Protein AF-A0A8S9PJU0-F1 (afdb_monomer)

Structure (mmCIF, N/CA/C/O backbone):
data_AF-A0A8S9PJU0-F1
#
_entry.id   AF-A0A8S9PJU0-F1
#
loop_
_atom_site.group_PDB
_atom_site.id
_atom_site.type_symbol
_atom_site.label_atom_id
_atom_site.label_alt_id
_atom_site.label_comp_id
_atom_site.label_asym_id
_at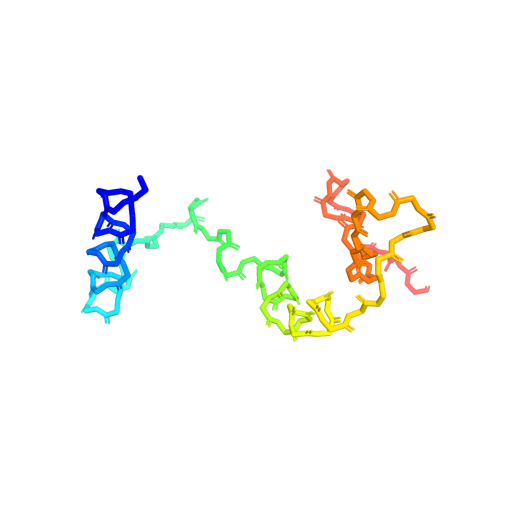om_site.label_entity_id
_atom_site.label_seq_id
_atom_site.pdbx_PDB_ins_code
_atom_site.Cartn_x
_atom_site.Cartn_y
_atom_site.Cartn_z
_atom_site.occupancy
_atom_site.B_iso_or_equiv
_atom_site.auth_seq_id
_atom_site.auth_comp_id
_atom_site.auth_asym_id
_atom_site.auth_atom_id
_atom_site.pdbx_PDB_model_num
ATOM 1 N N . MET A 1 1 ? 8.456 -21.048 0.063 1.00 61.12 1 MET A N 1
ATOM 2 C CA . MET A 1 1 ? 7.407 -20.070 -0.307 1.00 61.12 1 MET A CA 1
ATOM 3 C C . MET A 1 1 ? 6.087 -20.300 0.435 1.00 61.12 1 MET A C 1
ATOM 5 O O . MET A 1 1 ? 5.632 -19.378 1.090 1.00 61.12 1 MET A O 1
ATOM 9 N N . GLN A 1 2 ? 5.534 -21.524 0.457 1.00 78.62 2 GLN A N 1
ATOM 10 C CA . GLN A 1 2 ? 4.188 -21.816 1.001 1.00 78.62 2 GLN A CA 1
ATOM 11 C C . GLN A 1 2 ? 3.927 -21.375 2.457 1.00 78.62 2 GLN A C 1
ATOM 13 O O . GLN A 1 2 ? 2.819 -20.957 2.781 1.00 78.62 2 GLN A O 1
ATOM 18 N N . HIS A 1 3 ? 4.930 -21.427 3.341 1.00 89.25 3 HIS A N 1
ATOM 19 C CA . HIS A 1 3 ? 4.766 -20.997 4.737 1.00 89.25 3 HIS A CA 1
ATOM 20 C C . HIS A 1 3 ? 4.578 -19.481 4.887 1.00 89.25 3 HIS A C 1
ATOM 22 O O . HIS A 1 3 ? 3.796 -19.044 5.729 1.00 89.25 3 HIS A O 1
ATOM 28 N N . ILE A 1 4 ? 5.261 -18.684 4.057 1.00 90.75 4 ILE A N 1
ATOM 29 C CA . ILE A 1 4 ? 5.126 -17.221 4.067 1.00 90.75 4 ILE A CA 1
ATOM 30 C C . ILE A 1 4 ? 3.749 -16.841 3.525 1.00 90.75 4 ILE A C 1
ATOM 32 O O . ILE A 1 4 ? 3.043 -16.059 4.154 1.00 90.75 4 ILE A O 1
ATOM 36 N N . ASP A 1 5 ? 3.321 -17.462 2.425 1.00 90.88 5 ASP A N 1
ATOM 37 C CA . ASP A 1 5 ? 1.997 -17.217 1.846 1.00 90.88 5 ASP A CA 1
ATOM 38 C C . ASP A 1 5 ? 0.872 -17.593 2.820 1.00 90.88 5 ASP A C 1
ATOM 40 O O . ASP A 1 5 ? -0.092 -16.844 2.988 1.00 90.88 5 ASP A O 1
ATOM 44 N N . ALA A 1 6 ? 1.003 -18.725 3.522 1.00 92.38 6 ALA A N 1
ATOM 45 C CA . ALA A 1 6 ? 0.054 -19.140 4.553 1.00 92.38 6 ALA A CA 1
ATOM 46 C C . ALA A 1 6 ? -0.014 -18.130 5.710 1.00 92.38 6 ALA A C 1
ATOM 48 O O . ALA A 1 6 ? -1.106 -17.775 6.163 1.00 92.38 6 ALA A O 1
ATOM 49 N N . TRP A 1 7 ? 1.138 -17.621 6.154 1.00 90.44 7 TRP A N 1
ATOM 50 C CA . TRP A 1 7 ? 1.198 -16.598 7.192 1.00 90.44 7 TRP A CA 1
ATOM 51 C C . TRP A 1 7 ? 0.561 -15.278 6.728 1.00 90.44 7 TRP A C 1
ATOM 53 O O . TRP A 1 7 ? -0.305 -14.747 7.429 1.00 90.44 7 TRP A O 1
ATOM 63 N N . ILE A 1 8 ? 0.894 -14.785 5.530 1.00 91.50 8 ILE A N 1
ATOM 64 C CA . ILE A 1 8 ? 0.307 -13.562 4.953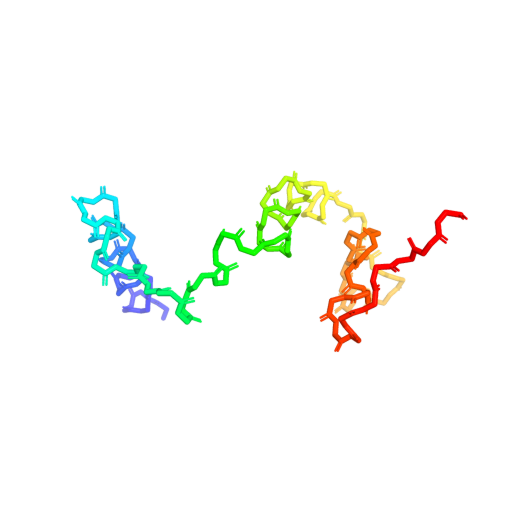 1.00 91.50 8 ILE A CA 1
ATOM 65 C C . ILE A 1 8 ? -1.213 -13.700 4.819 1.00 91.50 8 ILE A C 1
ATOM 67 O O . ILE A 1 8 ? -1.956 -12.813 5.241 1.00 91.50 8 ILE A O 1
ATOM 71 N N . ASN A 1 9 ? -1.700 -14.829 4.304 1.00 90.81 9 ASN A N 1
ATOM 72 C CA . ASN A 1 9 ? -3.136 -15.081 4.183 1.00 90.81 9 ASN A CA 1
ATOM 73 C C . ASN A 1 9 ? -3.828 -15.144 5.554 1.00 90.81 9 ASN A C 1
ATOM 75 O O . ASN A 1 9 ? -4.937 -14.630 5.713 1.00 90.81 9 ASN A O 1
ATOM 79 N N . GLY A 1 10 ? -3.169 -15.715 6.566 1.00 93.12 10 GLY A N 1
ATOM 80 C CA . GLY A 1 10 ? -3.655 -15.711 7.946 1.00 93.12 10 GLY A CA 1
ATOM 81 C C . GLY A 1 10 ? -3.692 -14.315 8.581 1.00 93.12 10 GLY A C 1
ATOM 82 O O . GLY A 1 10 ? -4.556 -14.039 9.413 1.00 93.12 10 GLY A O 1
ATOM 83 N N . LEU A 1 11 ? -2.781 -13.414 8.206 1.00 88.88 11 LEU A N 1
ATOM 84 C CA . LEU A 1 11 ? -2.828 -12.008 8.619 1.00 88.88 11 LEU A CA 1
ATOM 85 C C . LEU A 1 11 ? -3.964 -11.258 7.919 1.00 88.88 11 LEU A C 1
ATOM 87 O O . LEU A 1 11 ? -4.715 -10.557 8.590 1.00 88.88 11 LEU A O 1
ATOM 91 N N . ARG A 1 12 ? -4.147 -11.470 6.611 1.00 89.19 12 ARG A N 1
ATOM 92 C CA . ARG A 1 12 ? -5.223 -10.843 5.829 1.00 89.19 12 ARG A CA 1
ATOM 93 C C . ARG A 1 12 ? -6.606 -11.195 6.388 1.00 89.19 12 ARG A C 1
ATOM 95 O O . ARG A 1 12 ? -7.370 -10.294 6.697 1.00 89.19 12 ARG A O 1
ATOM 102 N N . LYS A 1 13 ? -6.871 -12.477 6.673 1.00 93.56 13 LYS A N 1
ATOM 103 C CA . LYS A 1 13 ? -8.133 -12.904 7.313 1.00 93.56 13 LYS A CA 1
ATOM 104 C C . LYS A 1 13 ? -8.380 -12.235 8.670 1.00 93.56 13 LYS A C 1
ATOM 106 O O . LYS A 1 13 ? -9.514 -11.901 8.996 1.00 93.56 13 LYS A O 1
ATOM 111 N N . ARG A 1 14 ? -7.330 -12.051 9.478 1.00 92.50 14 ARG A N 1
ATOM 112 C CA . ARG A 1 14 ? -7.441 -11.374 10.781 1.00 92.50 14 ARG A CA 1
ATOM 1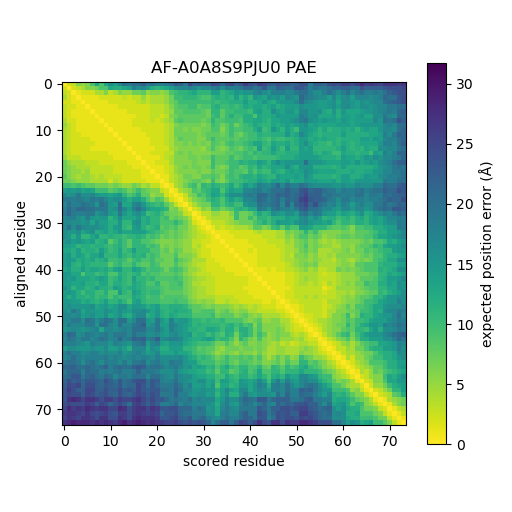13 C C . ARG A 1 14 ? -7.700 -9.877 10.628 1.00 92.50 14 ARG A C 1
ATOM 115 O O . ARG A 1 14 ? -8.471 -9.337 11.416 1.00 92.50 14 ARG A O 1
ATOM 122 N N . TYR A 1 15 ? -7.090 -9.242 9.628 1.00 85.44 15 TYR A N 1
ATOM 123 C CA . TYR A 1 15 ? -7.364 -7.852 9.273 1.00 85.44 15 TYR A CA 1
ATOM 124 C C . TYR A 1 15 ? -8.817 -7.668 8.831 1.00 85.44 15 TYR A C 1
ATOM 126 O O . TYR A 1 15 ? -9.486 -6.785 9.350 1.00 85.44 15 TYR A O 1
ATOM 134 N N . ASP A 1 16 ? -9.321 -8.533 7.948 1.00 85.12 16 ASP A N 1
ATOM 135 C CA . ASP A 1 16 ? -10.698 -8.445 7.446 1.00 85.12 16 ASP A CA 1
ATOM 136 C C . ASP A 1 16 ? -11.729 -8.613 8.575 1.00 85.12 16 ASP A C 1
ATOM 138 O O . ASP A 1 16 ? -12.742 -7.919 8.603 1.00 85.12 16 ASP A O 1
ATOM 142 N N . ALA A 1 17 ? -11.458 -9.505 9.537 1.00 93.75 17 ALA A N 1
ATOM 143 C CA . ALA A 1 17 ? -12.349 -9.751 10.669 1.00 93.75 17 ALA A CA 1
ATOM 144 C C . ALA A 1 17 ? -12.292 -8.662 11.756 1.00 93.75 17 ALA A C 1
ATOM 146 O O . ALA A 1 17 ? -13.296 -8.415 12.417 1.00 93.75 17 ALA A O 1
ATOM 147 N N . ASN A 1 18 ? -11.123 -8.056 11.997 1.00 88.12 18 ASN A N 1
ATOM 148 C CA . ASN A 1 18 ? -10.914 -7.087 13.079 1.00 88.12 18 ASN A CA 1
ATOM 149 C C . ASN A 1 18 ? -9.918 -5.986 12.671 1.00 88.12 18 ASN A C 1
ATOM 151 O O . ASN A 1 18 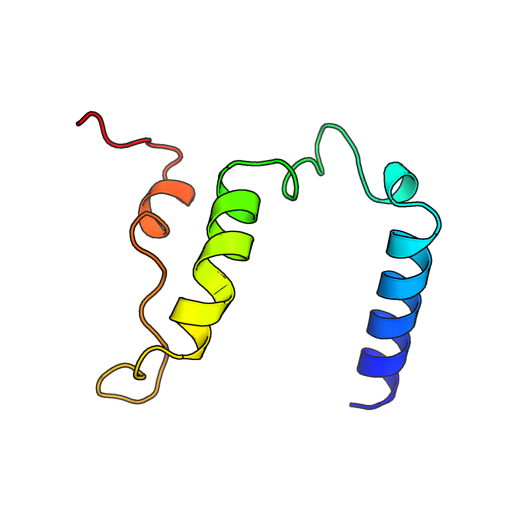? -8.818 -5.908 13.233 1.00 88.12 18 ASN A O 1
ATOM 155 N N . PRO A 1 19 ? -10.267 -5.115 11.709 1.00 81.69 19 PRO A N 1
ATOM 156 C CA . PRO A 1 19 ? -9.338 -4.123 11.165 1.00 81.69 19 PRO A CA 1
ATOM 157 C C . PRO A 1 19 ? -8.826 -3.141 12.229 1.00 81.69 19 PRO A C 1
ATOM 159 O O . PRO A 1 19 ? -7.697 -2.661 12.136 1.00 81.69 19 PRO A O 1
ATOM 162 N N . GLN A 1 20 ? -9.610 -2.890 13.278 1.00 81.94 20 GLN A N 1
ATOM 163 C CA . GLN A 1 20 ? -9.245 -2.046 14.414 1.00 81.94 20 GLN A CA 1
ATOM 164 C C . GLN A 1 20 ? -8.037 -2.571 15.204 1.00 81.94 20 GLN A C 1
ATOM 166 O O . GLN A 1 20 ? -7.274 -1.772 15.727 1.00 81.94 20 GLN A O 1
ATOM 171 N N . HIS A 1 21 ? -7.803 -3.890 15.250 1.00 82.75 21 HIS A N 1
ATOM 172 C CA . HIS A 1 21 ? -6.630 -4.460 15.937 1.00 82.75 21 HIS A CA 1
ATOM 173 C C . HIS A 1 21 ? -5.320 -4.228 15.173 1.00 82.75 21 HIS A C 1
ATOM 175 O O . HIS A 1 21 ? -4.237 -4.405 15.726 1.00 82.75 21 HIS A O 1
ATOM 181 N N . PHE A 1 22 ? -5.418 -3.844 13.899 1.00 75.12 22 PHE A N 1
ATOM 182 C CA . PHE A 1 22 ? -4.283 -3.562 13.023 1.00 75.12 22 PHE A CA 1
ATOM 183 C C . PHE A 1 22 ? -4.089 -2.064 12.779 1.00 75.12 22 PHE A C 1
ATOM 185 O O . PHE A 1 22 ? -3.114 -1.670 12.140 1.00 75.12 22 PHE A O 1
ATOM 192 N N . ARG A 1 23 ? -5.001 -1.224 13.278 1.00 70.19 23 ARG A N 1
ATOM 193 C CA . ARG A 1 23 ? -4.890 0.230 13.216 1.00 70.19 23 ARG A CA 1
ATOM 194 C C . ARG A 1 23 ? -4.455 0.757 14.577 1.00 70.19 23 ARG A C 1
ATOM 196 O O . ARG A 1 23 ? -5.024 0.418 15.605 1.00 70.19 23 ARG A O 1
ATOM 203 N N . SER A 1 24 ? -3.451 1.620 14.579 1.00 68.50 24 SER A N 1
ATOM 204 C CA . SER A 1 24 ? -3.175 2.522 15.698 1.00 68.50 24 SER A CA 1
ATOM 205 C C . SER A 1 24 ? -2.971 3.919 15.131 1.00 68.50 24 SER A C 1
ATOM 207 O O . SER A 1 24 ? -2.625 4.038 13.957 1.00 68.50 24 SER A O 1
ATOM 209 N N . GLU A 1 25 ? -3.116 4.967 15.943 1.00 58.81 25 GLU A N 1
ATOM 210 C CA . GLU A 1 25 ? -2.854 6.349 15.502 1.00 58.81 25 GLU A CA 1
ATOM 211 C C . GLU A 1 25 ? -1.451 6.524 14.889 1.00 58.81 25 GLU A C 1
ATOM 213 O O . GLU A 1 25 ? -1.263 7.338 13.992 1.00 58.81 25 GLU A O 1
ATOM 218 N N . ARG A 1 26 ? -0.465 5.714 15.309 1.00 58.81 26 ARG A N 1
ATOM 219 C CA . ARG A 1 26 ? 0.896 5.700 14.734 1.00 58.81 26 ARG A CA 1
ATOM 220 C C . ARG A 1 26 ? 1.047 4.757 13.535 1.00 58.81 26 ARG A C 1
ATOM 222 O O . ARG A 1 26 ? 1.913 4.968 12.697 1.00 58.81 26 ARG A O 1
ATOM 229 N N . VAL A 1 27 ? 0.197 3.734 13.434 1.00 55.78 27 VAL A N 1
ATOM 230 C CA . VAL A 1 27 ? 0.088 2.796 12.296 1.00 55.78 27 VAL A CA 1
ATOM 231 C C . VAL A 1 27 ? -0.997 3.277 11.311 1.00 55.78 27 VAL A C 1
ATOM 233 O O . VAL A 1 27 ? -1.471 2.533 10.457 1.00 55.78 27 VAL A O 1
ATOM 236 N N . CYS A 1 28 ? -1.333 4.571 11.345 1.00 59.47 28 CYS A N 1
ATOM 237 C CA . CYS A 1 28 ? -2.137 5.260 10.336 1.00 59.47 28 CYS A CA 1
ATOM 238 C C . CYS A 1 28 ? -1.470 5.297 8.953 1.00 59.47 28 CYS A C 1
ATOM 240 O O . CYS A 1 28 ? -1.986 5.962 8.068 1.00 59.47 28 CYS A O 1
ATOM 242 N N . PHE A 1 29 ? -0.369 4.575 8.708 1.00 60.16 29 PHE A N 1
ATOM 243 C CA . PHE A 1 29 ? 0.239 4.461 7.380 1.00 60.16 29 PHE A CA 1
ATOM 244 C C . PHE A 1 29 ? -0.796 4.084 6.315 1.00 60.16 29 PHE A C 1
ATOM 246 O O . PHE A 1 29 ? -0.757 4.640 5.228 1.00 60.16 29 PHE A O 1
ATOM 253 N N . LEU A 1 30 ? -1.768 3.221 6.652 1.00 62.59 30 LEU A N 1
ATOM 254 C CA . LEU A 1 30 ? -2.876 2.840 5.766 1.00 62.59 30 LEU A CA 1
ATOM 255 C C . LEU A 1 30 ? -3.913 3.949 5.534 1.00 62.59 30 LEU A C 1
ATOM 257 O O . LEU A 1 30 ? -4.582 3.927 4.505 1.00 62.59 30 LEU A O 1
ATOM 261 N N . ASP A 1 31 ? -4.069 4.887 6.462 1.00 63.94 31 ASP A N 1
ATOM 262 C CA . ASP A 1 31 ? -4.962 6.045 6.323 1.00 63.94 31 ASP A CA 1
ATOM 263 C C . ASP A 1 31 ? -4.207 7.300 5.848 1.00 63.94 31 ASP A C 1
ATOM 265 O O . ASP A 1 31 ? -4.818 8.290 5.456 1.00 63.94 31 ASP A O 1
ATOM 269 N N . HIS A 1 32 ? -2.874 7.249 5.811 1.00 71.50 32 HIS A N 1
ATO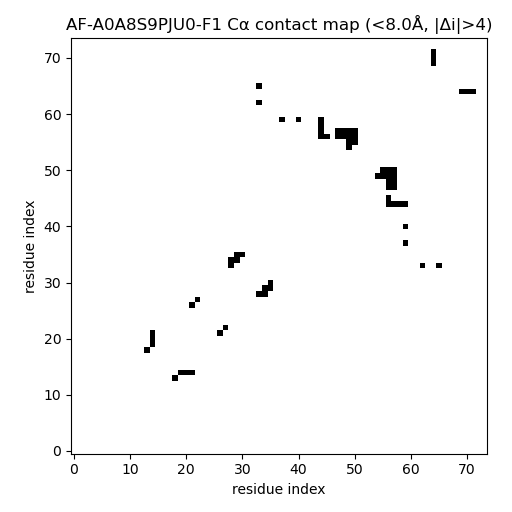M 270 C CA . HIS A 1 32 ? -2.029 8.306 5.287 1.00 71.50 32 HIS A CA 1
ATOM 271 C C . HIS A 1 32 ? -2.268 8.458 3.782 1.00 71.50 32 HIS A C 1
ATOM 273 O O . HIS A 1 32 ? -2.385 7.471 3.048 1.00 71.50 32 HIS A O 1
ATOM 279 N N . LEU A 1 33 ? -2.259 9.713 3.321 1.00 72.69 33 LEU A N 1
ATOM 280 C CA . LEU A 1 33 ? -2.308 10.100 1.908 1.00 72.69 33 LEU A CA 1
ATOM 281 C C . LEU A 1 33 ? -1.468 9.187 0.995 1.00 72.69 33 LEU A C 1
ATOM 283 O O . LEU A 1 33 ? -1.947 8.791 -0.064 1.00 72.69 33 LEU A O 1
ATOM 287 N N . PHE A 1 34 ? -0.273 8.774 1.440 1.00 71.69 34 PHE A N 1
ATOM 288 C CA . PHE A 1 34 ? 0.575 7.837 0.705 1.00 71.69 34 PHE A CA 1
ATOM 289 C C . PHE A 1 34 ? -0.116 6.506 0.398 1.00 71.69 34 PHE A C 1
ATOM 291 O O . PHE A 1 34 ? -0.207 6.117 -0.7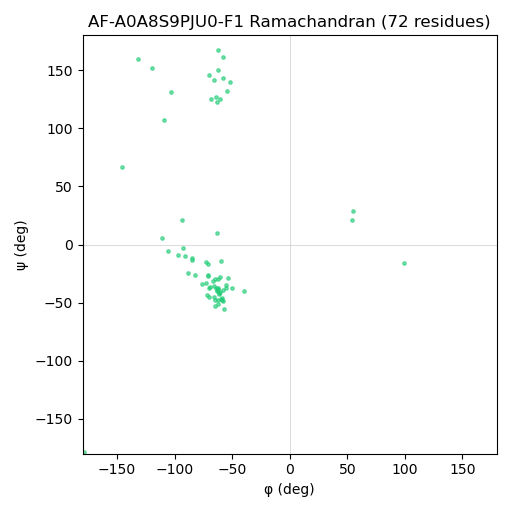61 1.00 71.69 34 PHE A O 1
ATOM 298 N N . ALA A 1 35 ? -0.630 5.798 1.408 1.00 74.31 35 ALA A N 1
ATOM 299 C CA . ALA A 1 35 ? -1.264 4.500 1.187 1.00 74.31 35 ALA A CA 1
ATOM 300 C C . ALA A 1 35 ? -2.614 4.621 0.475 1.00 74.31 35 ALA A C 1
ATOM 302 O O . ALA A 1 35 ? -3.040 3.685 -0.204 1.00 74.31 35 ALA A O 1
ATOM 303 N N . GLN A 1 36 ? -3.308 5.753 0.616 1.00 75.81 36 GLN A N 1
ATOM 304 C CA . GLN A 1 36 ? -4.490 6.042 -0.194 1.00 75.81 36 GLN A CA 1
ATOM 305 C C . GLN A 1 36 ? -4.124 6.192 -1.673 1.00 75.81 36 GLN A C 1
ATOM 307 O O . GLN A 1 36 ? -4.673 5.458 -2.493 1.00 75.81 36 GLN A O 1
ATOM 312 N N . GLN A 1 37 ? -3.155 7.046 -2.011 1.00 76.50 37 GLN A N 1
ATOM 313 C CA . GLN A 1 37 ? -2.706 7.206 -3.395 1.00 76.50 37 GLN A CA 1
ATOM 314 C C . GLN A 1 37 ? -2.091 5.924 -3.957 1.00 76.50 37 GLN A C 1
ATOM 316 O O . GLN A 1 37 ? -2.386 5.554 -5.089 1.00 76.50 37 GLN A O 1
ATOM 321 N N . TRP A 1 38 ? -1.305 5.193 -3.163 1.00 77.56 38 TRP A N 1
ATOM 322 C CA . TRP A 1 38 ? -0.747 3.912 -3.584 1.00 77.56 38 TRP A CA 1
ATOM 323 C C . TRP A 1 38 ? -1.846 2.911 -3.937 1.00 77.56 38 TRP A C 1
ATOM 325 O O . TRP A 1 38 ? -1.784 2.307 -4.998 1.00 77.56 38 TRP A O 1
ATOM 335 N N . ARG A 1 39 ? -2.888 2.761 -3.106 1.00 80.00 39 ARG A N 1
ATOM 336 C CA . ARG A 1 39 ? -4.017 1.861 -3.408 1.00 80.00 39 ARG A CA 1
ATOM 337 C C . ARG A 1 39 ? -4.758 2.248 -4.685 1.00 80.00 39 ARG A C 1
ATOM 339 O O . ARG A 1 39 ? -5.125 1.351 -5.437 1.00 80.00 39 ARG A O 1
ATOM 346 N N . LEU A 1 40 ? -4.972 3.544 -4.915 1.00 81.31 40 LEU A N 1
ATOM 347 C CA . LEU A 1 40 ? -5.646 4.042 -6.117 1.00 81.31 40 LEU A CA 1
ATOM 348 C C . LEU A 1 40 ? -4.814 3.770 -7.377 1.00 81.31 40 LEU A C 1
ATOM 350 O O . LEU A 1 40 ? -5.339 3.251 -8.355 1.00 81.31 40 LEU A O 1
ATOM 354 N N . ASN A 1 41 ? -3.510 4.034 -7.313 1.00 80.06 41 ASN A N 1
ATOM 355 C CA . ASN A 1 41 ? -2.621 3.987 -8.474 1.00 80.06 41 ASN A CA 1
ATOM 356 C C . ASN A 1 41 ? -1.934 2.621 -8.668 1.00 80.06 41 ASN A C 1
ATOM 358 O O . ASN A 1 41 ? -1.181 2.437 -9.622 1.00 80.06 41 ASN A O 1
ATOM 362 N N . PHE A 1 42 ? -2.143 1.651 -7.767 1.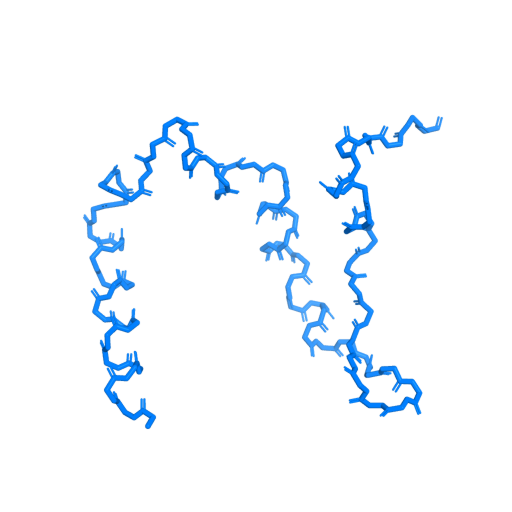00 83.62 42 PHE A N 1
ATOM 363 C CA . PHE A 1 42 ? -1.413 0.376 -7.786 1.00 83.62 42 PHE A CA 1
ATOM 364 C C . PHE A 1 42 ? -1.659 -0.434 -9.060 1.00 83.62 42 PHE A C 1
ATOM 366 O O . PHE A 1 42 ? -0.746 -1.091 -9.560 1.00 83.62 42 PHE A O 1
ATOM 373 N N . LYS A 1 43 ? -2.894 -0.406 -9.574 1.00 85.94 43 LYS A N 1
ATOM 374 C CA . LYS A 1 43 ? -3.239 -1.094 -10.819 1.00 85.94 43 LYS A CA 1
ATOM 375 C C . LYS A 1 43 ? -2.434 -0.521 -11.983 1.00 85.94 43 LYS A C 1
ATOM 377 O O . LYS A 1 43 ? -1.747 -1.277 -12.659 1.00 85.94 43 LYS A O 1
ATOM 382 N N . ASP A 1 44 ? -2.445 0.798 -12.129 1.00 84.56 44 ASP A N 1
ATOM 383 C CA . ASP A 1 44 ? -1.734 1.494 -13.201 1.00 84.56 44 ASP A CA 1
ATOM 384 C C . ASP A 1 44 ? -0.220 1.289 -13.090 1.00 84.56 44 ASP A C 1
ATOM 386 O O . ASP A 1 44 ? 0.443 1.023 -14.085 1.00 84.56 44 ASP A O 1
ATOM 390 N N . PHE A 1 45 ? 0.330 1.299 -11.870 1.00 83.44 45 PHE A N 1
ATOM 391 C CA . PHE A 1 45 ? 1.729 0.939 -11.624 1.00 83.44 45 PHE A CA 1
ATOM 392 C C . PHE A 1 45 ? 2.052 -0.481 -12.108 1.00 83.44 45 PHE A C 1
ATOM 394 O O . PHE A 1 45 ? 3.048 -0.692 -12.800 1.00 83.44 45 PHE A O 1
ATOM 401 N N . LYS A 1 46 ? 1.220 -1.466 -11.752 1.00 85.25 46 LYS A N 1
ATOM 402 C CA . LYS A 1 46 ? 1.431 -2.867 -12.134 1.00 85.25 46 LYS A CA 1
ATOM 403 C C . LYS A 1 46 ? 1.315 -3.075 -13.647 1.00 85.25 46 LYS A C 1
ATOM 405 O O . LYS A 1 46 ? 2.046 -3.900 -14.189 1.00 85.25 46 LY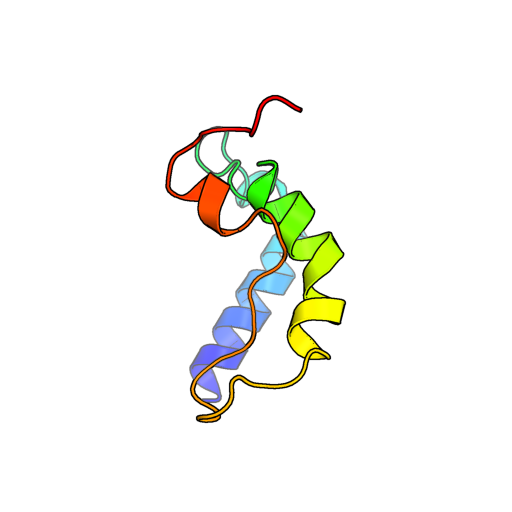S A O 1
ATOM 410 N N . ASP A 1 47 ? 0.418 -2.333 -14.287 1.00 87.19 47 ASP A N 1
ATOM 411 C CA . ASP A 1 47 ? 0.140 -2.407 -15.721 1.00 87.19 47 ASP A CA 1
ATOM 412 C C . ASP A 1 47 ? 1.116 -1.536 -16.553 1.00 87.19 47 ASP A C 1
ATOM 414 O O . ASP A 1 47 ? 1.199 -1.711 -17.764 1.00 87.19 47 ASP A O 1
ATOM 418 N N . SER A 1 48 ? 1.884 -0.632 -15.927 1.00 85.44 48 SER A N 1
ATOM 419 C CA . SER A 1 48 ? 2.857 0.243 -16.607 1.00 85.44 48 SER A CA 1
ATOM 420 C C . SER A 1 48 ? 4.073 -0.513 -17.130 1.00 85.44 48 SER A C 1
ATOM 422 O O . SER A 1 48 ? 4.530 -1.448 -16.480 1.00 85.44 48 SER A O 1
ATOM 424 N N . GLU A 1 49 ? 4.636 -0.095 -18.263 1.00 87.62 49 GLU A N 1
ATOM 425 C CA . GLU A 1 49 ? 5.848 -0.714 -18.808 1.00 87.62 49 GLU A CA 1
ATOM 426 C C . GLU A 1 49 ? 7.023 -0.666 -17.807 1.00 87.62 49 GLU A C 1
ATOM 428 O O . GLU A 1 49 ? 7.172 0.317 -17.065 1.00 87.62 49 GLU A O 1
ATOM 433 N N . PRO A 1 50 ? 7.864 -1.716 -17.762 1.00 82.75 50 PRO A N 1
ATOM 434 C CA . PRO A 1 50 ? 9.123 -1.672 -17.034 1.00 82.75 50 PRO A CA 1
ATOM 435 C C . PRO A 1 50 ? 10.029 -0.540 -17.531 1.00 82.75 50 PRO A C 1
ATOM 437 O O . PRO A 1 50 ? 9.867 -0.001 -18.628 1.00 82.75 50 PRO A O 1
ATOM 440 N N . ASP A 1 51 ? 11.010 -0.173 -16.713 1.00 81.06 51 ASP A N 1
ATOM 441 C CA . ASP A 1 51 ? 12.090 0.688 -17.167 1.00 81.06 51 ASP A CA 1
ATOM 442 C C . ASP A 1 51 ? 12.905 0.021 -18.287 1.00 81.06 51 ASP A C 1
ATOM 444 O O . ASP A 1 51 ? 12.795 -1.173 -18.557 1.00 81.06 51 ASP A O 1
ATOM 448 N N . GLN A 1 52 ? 13.751 0.811 -18.949 1.00 82.81 52 GLN A N 1
ATOM 449 C CA . GLN A 1 52 ? 14.545 0.360 -20.099 1.00 82.81 52 GLN A CA 1
ATOM 450 C C . GLN A 1 52 ? 15.492 -0.812 -19.788 1.00 82.81 52 GLN A C 1
ATOM 452 O O . GLN A 1 52 ? 16.028 -1.411 -20.716 1.00 82.81 52 GLN A O 1
ATOM 457 N N . ASN A 1 53 ? 15.718 -1.114 -18.508 1.00 83.81 53 ASN A N 1
ATOM 458 C CA . ASN A 1 53 ? 16.596 -2.178 -18.042 1.00 83.81 53 ASN A CA 1
ATOM 459 C C . ASN A 1 53 ? 15.817 -3.334 -17.382 1.00 83.81 53 ASN A C 1
ATOM 461 O O . ASN A 1 53 ? 16.449 -4.221 -16.810 1.00 83.81 53 ASN A O 1
ATOM 465 N N . ASP A 1 54 ? 14.479 -3.309 -17.407 1.00 78.50 54 ASP A N 1
ATOM 466 C CA . ASP A 1 54 ? 13.589 -4.219 -16.673 1.00 78.50 54 ASP A CA 1
ATOM 467 C C . ASP A 1 54 ? 13.861 -4.281 -15.150 1.00 78.50 54 ASP A C 1
ATOM 469 O O . ASP A 1 54 ? 13.480 -5.238 -14.469 1.00 78.50 54 ASP A O 1
ATOM 473 N N . LEU A 1 55 ? 14.514 -3.261 -14.578 1.00 79.12 55 LEU A N 1
ATOM 474 C CA . LEU A 1 55 ? 14.907 -3.233 -13.162 1.00 79.12 55 LEU A CA 1
ATOM 475 C C . LEU A 1 55 ? 13.790 -2.733 -12.238 1.00 79.12 55 LEU A C 1
ATOM 477 O O . LEU A 1 55 ? 13.875 -2.879 -11.015 1.00 79.12 55 LEU A O 1
ATOM 481 N N . GLY A 1 56 ? 12.726 -2.166 -12.798 1.00 79.75 56 GLY A N 1
ATOM 482 C CA . GLY A 1 56 ? 11.618 -1.613 -12.038 1.00 79.75 56 GLY A CA 1
ATOM 483 C C . GLY A 1 56 ? 10.515 -1.058 -12.925 1.00 79.75 56 GLY A C 1
ATOM 484 O O . GLY A 1 56 ? 10.574 -1.130 -14.145 1.00 79.75 56 GLY A O 1
ATOM 485 N N . ARG A 1 57 ? 9.477 -0.510 -12.292 1.00 82.38 57 ARG A N 1
ATOM 486 C CA . ARG A 1 57 ? 8.397 0.236 -12.955 1.00 82.38 57 ARG A CA 1
ATOM 487 C C . ARG A 1 57 ? 8.377 1.651 -12.407 1.00 82.38 57 ARG A C 1
ATOM 489 O O . ARG A 1 57 ? 8.763 1.881 -11.255 1.00 82.38 57 ARG A O 1
ATOM 496 N N . ARG A 1 58 ? 7.923 2.604 -13.218 1.00 75.31 58 ARG A N 1
ATOM 497 C CA . ARG A 1 58 ? 7.811 3.999 -12.788 1.00 75.31 58 ARG A CA 1
ATOM 498 C C . ARG A 1 58 ? 6.798 4.097 -11.650 1.00 75.31 58 ARG A C 1
ATOM 500 O O . ARG A 1 58 ? 5.648 3.708 -11.808 1.00 75.31 58 ARG A O 1
ATOM 507 N N . LEU A 1 59 ? 7.225 4.629 -10.507 1.00 72.69 59 LEU A N 1
ATOM 508 C CA . LEU A 1 59 ? 6.317 4.899 -9.396 1.00 72.69 59 LEU A CA 1
ATOM 509 C C . LEU A 1 59 ? 5.247 5.925 -9.813 1.00 72.69 59 LEU A C 1
ATOM 511 O O . LEU A 1 59 ? 5.546 6.797 -10.633 1.00 72.69 59 LEU A O 1
ATOM 515 N N . PRO A 1 60 ? 4.035 5.867 -9.230 1.00 68.75 60 PRO A N 1
ATOM 516 C CA . PRO A 1 60 ? 3.008 6.873 -9.469 1.00 68.75 60 PRO A CA 1
ATOM 517 C C . PRO A 1 60 ? 3.557 8.285 -9.245 1.00 68.75 60 PRO A C 1
ATOM 519 O O . PRO A 1 60 ? 4.317 8.512 -8.295 1.00 68.75 60 PRO A O 1
ATOM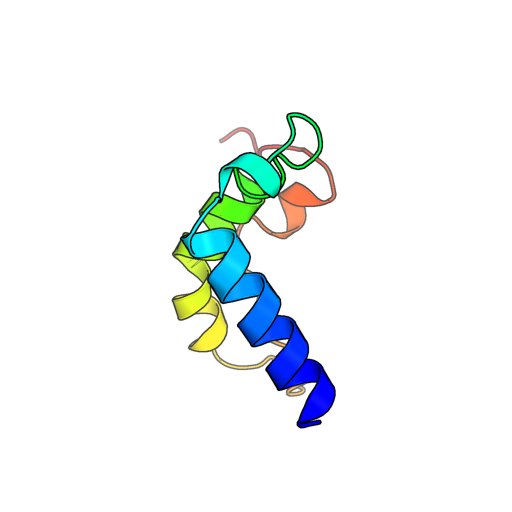 522 N N . ASP A 1 61 ? 3.168 9.236 -10.095 1.00 66.50 61 ASP A N 1
ATOM 523 C CA . ASP A 1 61 ? 3.546 10.636 -9.906 1.00 66.50 61 ASP A CA 1
ATOM 524 C C . ASP A 1 61 ? 3.131 11.093 -8.495 1.00 66.50 61 ASP A C 1
ATOM 526 O O . ASP A 1 61 ? 2.036 10.801 -8.013 1.00 66.50 61 ASP A O 1
ATOM 530 N N . GLY A 1 62 ? 4.060 11.740 -7.788 1.00 61.78 62 GLY A N 1
ATOM 531 C CA . GLY A 1 62 ? 3.922 12.073 -6.369 1.00 61.78 62 GLY A CA 1
ATOM 532 C C . GLY A 1 62 ? 4.632 11.117 -5.405 1.00 61.78 62 GLY A C 1
ATOM 533 O O . GLY A 1 62 ? 4.897 11.525 -4.281 1.00 61.78 62 GLY A O 1
ATOM 534 N N . ALA A 1 63 ? 5.041 9.912 -5.824 1.00 62.44 63 ALA A N 1
ATOM 535 C CA . ALA A 1 63 ? 5.764 8.954 -4.972 1.00 62.44 63 ALA A CA 1
ATOM 536 C C . ALA A 1 63 ? 7.048 9.533 -4.330 1.00 62.44 63 ALA A C 1
ATOM 538 O O . ALA A 1 63 ? 7.334 9.275 -3.161 1.00 62.44 63 ALA A O 1
ATOM 539 N N . TRP A 1 64 ? 7.785 10.370 -5.069 1.00 53.88 64 TRP A N 1
ATOM 540 C CA . TRP A 1 64 ? 8.985 11.066 -4.584 1.00 53.88 64 TRP A CA 1
ATOM 541 C C . TRP A 1 64 ? 8.698 12.082 -3.467 1.00 53.88 64 TRP A C 1
ATOM 543 O O . TRP A 1 64 ? 9.526 12.272 -2.577 1.00 53.88 64 TRP A O 1
ATOM 553 N N . ASN A 1 65 ? 7.502 12.676 -3.452 1.00 54.62 65 ASN A N 1
ATOM 554 C CA . ASN A 1 65 ? 7.105 13.690 -2.468 1.00 54.62 65 ASN A CA 1
ATOM 555 C C . ASN A 1 65 ? 6.886 13.102 -1.064 1.00 54.62 65 ASN A C 1
ATOM 557 O O . ASN A 1 65 ? 6.895 13.829 -0.071 1.00 54.62 65 ASN A O 1
ATOM 561 N N . TYR A 1 66 ? 6.727 11.780 -0.965 1.00 50.09 66 TYR A N 1
ATOM 562 C CA . TYR A 1 66 ? 6.444 11.092 0.294 1.00 50.09 66 TYR A CA 1
ATOM 563 C C . TYR A 1 66 ? 7.672 10.810 1.145 1.00 50.09 66 TYR A C 1
ATOM 565 O O . TYR A 1 66 ? 7.547 10.741 2.363 1.00 50.09 66 TYR A O 1
ATOM 573 N N . TYR A 1 67 ? 8.854 10.694 0.535 1.00 46.78 67 TYR A N 1
ATOM 574 C CA . TYR A 1 67 ? 10.102 10.585 1.293 1.00 46.78 67 TYR A CA 1
ATOM 575 C C . TYR A 1 67 ? 10.491 11.929 1.932 1.00 46.78 67 TYR A C 1
ATOM 577 O O . TYR A 1 67 ? 11.023 11.959 3.037 1.00 46.78 67 TYR A O 1
ATOM 585 N N . ALA A 1 68 ? 10.178 13.044 1.262 1.00 54.28 68 ALA A N 1
ATOM 586 C CA . ALA A 1 68 ? 10.495 14.395 1.729 1.00 54.28 68 ALA A CA 1
ATOM 587 C C . ALA A 1 68 ? 9.385 15.049 2.580 1.00 54.28 68 ALA A C 1
ATOM 589 O O . ALA A 1 68 ? 9.620 16.093 3.181 1.00 54.28 68 ALA A O 1
ATOM 590 N N . CYS A 1 69 ? 8.186 14.453 2.649 1.00 49.88 69 CYS A N 1
ATOM 591 C CA . CYS A 1 69 ? 7.007 15.029 3.312 1.00 49.88 69 CYS A CA 1
ATOM 592 C C . CYS A 1 69 ? 6.633 16.438 2.795 1.00 49.88 69 CYS A C 1
ATOM 594 O O . CYS A 1 69 ? 6.070 17.257 3.520 1.00 49.88 69 CYS A O 1
ATOM 596 N N . THR A 1 70 ? 6.944 16.736 1.534 1.00 51.19 70 THR A N 1
ATOM 597 C CA . THR A 1 70 ? 6.652 18.023 0.893 1.00 51.19 70 THR A CA 1
ATOM 598 C C . THR A 1 70 ? 5.548 17.833 -0.134 1.00 51.19 70 THR A C 1
ATOM 600 O O . THR A 1 70 ? 5.778 17.259 -1.196 1.00 51.19 70 THR A O 1
ATOM 603 N N . ILE A 1 71 ? 4.341 18.313 0.166 1.00 54.81 71 ILE A N 1
ATOM 604 C CA . ILE A 1 71 ? 3.282 18.459 -0.840 1.00 54.81 71 ILE A CA 1
ATOM 605 C C . ILE A 1 71 ? 3.736 19.573 -1.800 1.00 54.81 71 ILE A C 1
ATOM 607 O O . ILE A 1 71 ? 4.040 20.663 -1.311 1.00 54.81 71 ILE A O 1
ATOM 611 N N . PRO A 1 72 ? 3.806 19.353 -3.127 1.00 51.06 72 PRO A N 1
ATOM 612 C CA . PRO A 1 72 ? 4.083 20.439 -4.056 1.00 51.06 72 PRO A CA 1
ATOM 613 C C . PRO A 1 72 ? 2.977 21.485 -3.939 1.00 51.06 72 PRO A C 1
ATOM 615 O O . PRO A 1 72 ? 1.795 21.162 -4.075 1.00 51.06 72 PRO A O 1
ATOM 618 N N . SER A 1 73 ? 3.351 22.733 -3.680 1.00 58.78 73 SER A N 1
ATOM 619 C CA . SER A 1 73 ? 2.485 23.863 -3.997 1.00 58.78 73 SER A CA 1
ATOM 620 C C . SER A 1 73 ? 2.310 23.910 -5.516 1.00 58.78 73 SER A C 1
ATOM 622 O O . SER A 1 73 ? 3.313 23.856 -6.232 1.00 58.78 73 SER A O 1
ATOM 624 N N . LEU A 1 74 ? 1.047 23.946 -5.957 1.00 46.59 74 LEU A N 1
ATOM 625 C CA . LEU A 1 74 ? 0.629 24.117 -7.355 1.00 46.59 74 LEU A CA 1
ATOM 626 C C . LEU A 1 74 ? 1.320 25.309 -8.026 1.00 46.59 74 LEU A C 1
ATOM 628 O O . LEU A 1 74 ? 1.473 26.349 -7.345 1.00 46.59 74 LEU A O 1
#

Organism: Brassica cretica (NCBI:txid69181)

Radius of gyration: 15.94 Å; Cα contacts (8 Å, |Δi|>4): 34; chains: 1; bounding box: 29×46×36 Å

pLDDT: mean 74.86, std 13.6, range [46.59, 93.75]

Mean predicted aligned error: 11.23 Å

Solvent-accessible surface area (backbone atoms only — not comparable to full-atom values): 4642 Å² total; per-residue (Å²): 112,70,69,59,55,52,50,52,52,54,49,50,57,47,38,76,75,42,51,69,83,70,50,44,92,88,50,36,57,70,77,31,68,66,41,48,52,46,64,70,44,44,63,59,39,73,72,43,69,58,44,101,79,68,81,48,53,67,71,60,92,65,57,75,35,65,82,71,72,48,80,80,79,129

Secondary structure (DSSP, 8-state):
-HHHHHHHHHHHHHHHH-GGGG--TT-GGGTSHHHHHHHHHHHHHHHSPBPTTSS-BPPPTTTTHHHHT-PPP-

Sequence (74 aa):
MQHIDAWINGLRKRYDANPQHFRSERVCFLDHLFAQQWRLNFKDFKDSEPDQNDLGRRLPDGAWNYYACTIPSL

Foldseek 3Di:
DVVVVVVVVVVVVVCVVCVVVCDDPVSCPCVDPVVVVCVVCVVVQVVADAPPVNPGTDDPPCNVCVVVVDDDDD